Protein AF-A0A923STX5-F1 (afdb_monomer_lite)

pLDDT: mean 74.33, std 20.15, range [32.59, 94.0]

Structure (mmCIF, N/CA/C/O backbone):
data_AF-A0A923STX5-F1
#
_entry.id   AF-A0A923STX5-F1
#
loop_
_atom_site.group_PDB
_atom_site.id
_atom_site.type_symbol
_atom_site.label_atom_id
_atom_site.label_alt_id
_atom_site.label_comp_id
_atom_site.label_asym_id
_atom_site.label_entity_id
_atom_site.label_seq_id
_atom_site.pdbx_PDB_ins_code
_atom_site.Cartn_x
_atom_site.Cartn_y
_atom_site.Cartn_z
_atom_site.occupancy
_atom_site.B_iso_or_equiv
_atom_site.auth_seq_id
_atom_site.auth_comp_id
_atom_site.auth_asym_id
_atom_site.auth_atom_id
_atom_site.pdbx_PDB_model_num
ATOM 1 N N . MET A 1 1 ? 59.907 -0.655 54.117 1.00 38.91 1 MET A N 1
ATOM 2 C CA . MET A 1 1 ? 60.819 0.064 53.198 1.00 38.91 1 MET A CA 1
ATOM 3 C C . MET A 1 1 ? 60.744 -0.575 51.818 1.00 38.91 1 MET A C 1
ATOM 5 O O . MET A 1 1 ? 60.605 -1.784 51.726 1.00 38.91 1 MET A O 1
ATOM 9 N N . LYS A 1 2 ? 60.742 0.276 50.789 1.00 44.62 2 LYS A N 1
ATOM 10 C CA . LYS A 1 2 ? 60.552 0.002 49.355 1.00 44.62 2 LYS A CA 1
ATOM 11 C C . LYS A 1 2 ? 61.618 -0.928 48.751 1.00 44.62 2 LYS A C 1
ATOM 13 O O . LYS A 1 2 ? 62.768 -0.839 49.174 1.00 44.62 2 LYS A O 1
ATOM 18 N N . LYS A 1 3 ? 61.223 -1.662 47.694 1.00 47.25 3 LYS A N 1
ATOM 19 C CA . LYS A 1 3 ? 61.881 -1.878 46.370 1.00 47.25 3 LYS A CA 1
ATOM 20 C C . LYS A 1 3 ? 61.280 -3.160 45.758 1.00 47.25 3 LYS A C 1
ATOM 22 O O . LYS A 1 3 ? 61.573 -4.247 46.224 1.00 47.25 3 LYS A O 1
ATOM 27 N N . ILE A 1 4 ? 60.224 -3.093 44.941 1.00 61.72 4 ILE A N 1
ATOM 28 C CA . ILE A 1 4 ? 60.255 -2.946 43.468 1.00 61.72 4 ILE A CA 1
ATOM 29 C C . ILE A 1 4 ? 61.495 -3.596 42.844 1.00 61.72 4 ILE A C 1
ATOM 31 O O . ILE A 1 4 ? 62.555 -2.975 42.826 1.00 61.72 4 ILE A O 1
ATOM 35 N N . LEU A 1 5 ? 61.319 -4.785 42.262 1.00 50.88 5 LEU A N 1
ATOM 36 C CA . LEU A 1 5 ? 62.022 -5.164 41.041 1.00 50.88 5 LEU A CA 1
ATOM 37 C C . LEU A 1 5 ? 61.164 -6.141 40.218 1.00 50.88 5 LEU A C 1
ATOM 39 O O . LEU A 1 5 ? 61.052 -7.317 40.535 1.00 50.88 5 LEU A O 1
ATOM 43 N N . TYR A 1 6 ? 60.495 -5.545 39.233 1.00 49.66 6 TYR A N 1
ATOM 44 C CA . TYR A 1 6 ? 60.315 -5.973 37.845 1.00 49.66 6 TYR A CA 1
ATOM 45 C C . TYR A 1 6 ? 60.013 -7.457 37.552 1.00 49.66 6 TYR A C 1
ATOM 47 O O . TYR A 1 6 ? 60.819 -8.340 37.799 1.00 49.66 6 TYR A O 1
ATOM 55 N N . LEU A 1 7 ? 58.793 -7.770 37.100 1.00 52.53 7 LEU A N 1
ATOM 56 C CA . LEU A 1 7 ? 58.294 -7.583 35.721 1.00 52.53 7 LEU A CA 1
ATOM 57 C C . LEU A 1 7 ? 58.825 -8.693 34.800 1.00 52.53 7 LEU A C 1
ATOM 59 O O . LEU A 1 7 ? 60.025 -8.922 34.723 1.00 52.53 7 LEU A O 1
ATOM 63 N N . SER A 1 8 ? 57.890 -9.297 34.062 1.00 54.41 8 SER A N 1
ATOM 64 C CA . SER A 1 8 ? 58.035 -10.361 33.056 1.00 54.41 8 SER A CA 1
ATOM 65 C C . SER A 1 8 ? 58.018 -11.801 33.588 1.00 54.41 8 SER A C 1
ATOM 67 O O . SER A 1 8 ? 59.073 -12.379 33.767 1.00 54.41 8 SER A O 1
ATOM 69 N N . LEU A 1 9 ? 56.827 -12.403 33.799 1.00 49.44 9 LEU A N 1
ATOM 70 C CA . LEU A 1 9 ? 56.622 -13.835 33.465 1.00 49.44 9 LEU A CA 1
ATOM 71 C C . LEU A 1 9 ? 55.180 -14.418 33.531 1.00 49.44 9 LEU A C 1
ATOM 73 O O . LEU A 1 9 ? 55.048 -15.627 33.708 1.00 49.44 9 LEU A O 1
ATOM 77 N N . PRO A 1 10 ? 54.083 -13.657 33.324 1.00 4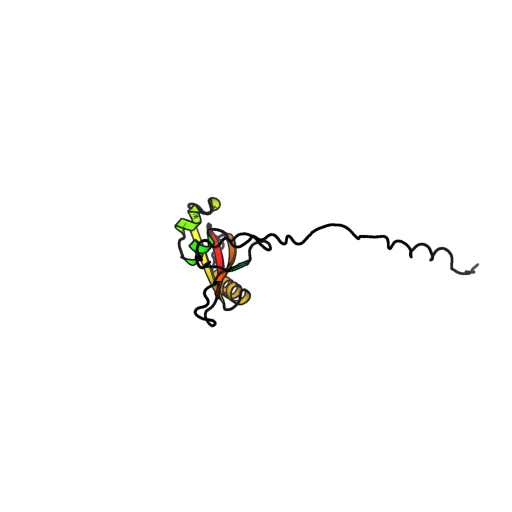7.62 10 PRO A N 1
ATOM 78 C CA . PRO A 1 10 ? 52.946 -14.348 32.693 1.00 47.62 10 PRO A CA 1
ATOM 79 C C . PRO A 1 10 ? 52.268 -13.570 31.561 1.00 47.62 10 PRO A C 1
ATOM 81 O O . PRO A 1 10 ? 51.148 -13.890 31.180 1.00 47.62 10 PRO A O 1
ATOM 84 N N . LEU A 1 11 ? 52.961 -12.610 30.937 1.00 48.53 11 LEU A N 1
ATOM 85 C CA . LEU A 1 11 ? 52.506 -11.958 29.697 1.00 48.53 11 LEU A CA 1
ATOM 86 C C . LEU A 1 11 ? 52.722 -12.835 28.435 1.00 48.53 11 LEU A C 1
ATOM 88 O O . LEU A 1 11 ? 52.912 -12.311 27.345 1.00 48.53 11 LEU A O 1
ATOM 92 N N . ILE A 1 12 ? 52.742 -14.167 28.580 1.00 53.22 12 ILE A N 1
ATOM 93 C CA . ILE A 1 12 ? 52.934 -15.137 27.478 1.00 53.22 12 ILE A CA 1
ATOM 94 C C . ILE A 1 12 ? 51.717 -16.075 27.326 1.00 53.22 12 ILE A C 1
ATOM 96 O O . ILE A 1 12 ? 51.670 -16.893 26.418 1.00 53.22 12 ILE A O 1
ATOM 100 N N . LEU A 1 13 ? 50.664 -15.920 28.138 1.00 46.25 13 LEU A N 1
ATOM 101 C CA . LEU A 1 13 ? 49.472 -16.786 28.083 1.00 46.25 13 LEU A CA 1
ATOM 102 C C . LEU A 1 13 ? 48.199 -16.103 27.555 1.00 46.25 13 LEU A C 1
ATOM 104 O O . LEU A 1 13 ? 47.098 -16.570 27.821 1.00 46.25 13 LEU A O 1
ATOM 108 N N . ILE A 1 14 ? 48.329 -15.012 26.792 1.00 51.44 14 ILE A N 1
ATOM 109 C CA . ILE A 1 14 ? 47.175 -14.337 26.152 1.00 51.44 14 ILE A CA 1
ATOM 110 C C . ILE A 1 14 ? 47.250 -14.394 24.610 1.00 51.44 14 ILE A C 1
ATOM 112 O O . ILE A 1 14 ? 46.331 -13.961 23.928 1.00 51.44 14 ILE A O 1
ATOM 116 N N . PHE A 1 15 ? 48.297 -14.990 24.023 1.00 49.28 15 PHE A N 1
ATOM 117 C CA . PHE A 1 15 ? 48.507 -14.961 22.564 1.00 49.28 15 PHE A CA 1
ATOM 118 C C . PHE A 1 15 ? 48.110 -16.229 21.787 1.00 49.28 15 PHE A C 1
ATOM 120 O O . PHE A 1 15 ? 48.331 -16.293 20.581 1.00 49.28 15 PHE A O 1
ATOM 127 N N . THR A 1 16 ? 47.484 -17.228 22.417 1.00 53.19 16 THR A N 1
ATOM 128 C CA . THR A 1 16 ? 47.071 -18.465 21.725 1.00 53.19 16 THR A CA 1
ATOM 129 C C . THR A 1 16 ? 45.629 -18.856 22.040 1.00 53.19 16 THR A C 1
ATOM 131 O O . THR A 1 16 ? 45.361 -19.897 22.633 1.00 53.19 16 THR A O 1
ATOM 134 N N . SER A 1 17 ? 44.677 -18.029 21.624 1.00 47.06 17 SER A N 1
ATOM 135 C CA . SER A 1 17 ? 43.279 -18.451 21.448 1.00 47.06 17 SER A CA 1
ATOM 136 C C . SER A 1 17 ? 42.697 -17.913 20.139 1.00 47.06 17 SER A C 1
ATOM 138 O O . SER A 1 17 ? 41.514 -17.617 20.029 1.00 47.06 17 SER A O 1
ATOM 140 N N . SER A 1 18 ? 43.533 -17.857 19.100 1.00 51.38 18 SER A N 1
ATOM 141 C CA . SER A 1 18 ? 43.071 -17.936 17.714 1.00 51.38 18 SER A CA 1
ATOM 142 C C . SER A 1 18 ? 42.944 -19.412 17.346 1.00 51.38 18 SER A C 1
ATOM 144 O O . SER A 1 18 ? 43.850 -19.993 16.754 1.00 51.38 18 SER A O 1
ATOM 146 N N . PHE A 1 19 ? 41.832 -20.035 17.732 1.00 48.25 19 PHE A N 1
ATOM 147 C CA . PHE A 1 19 ? 41.427 -21.324 17.181 1.00 48.25 19 PHE A CA 1
ATOM 148 C C . PHE A 1 19 ? 39.990 -21.220 16.669 1.00 48.25 19 PHE A C 1
ATOM 150 O O . PHE A 1 19 ? 39.029 -21.267 17.425 1.00 48.25 19 PHE A O 1
ATOM 157 N N . MET A 1 20 ? 39.906 -21.057 15.347 1.00 52.12 20 MET A N 1
ATOM 158 C CA . MET A 1 20 ? 38.909 -21.667 14.467 1.00 52.12 20 MET A CA 1
ATOM 159 C C . MET A 1 20 ? 37.431 -21.406 14.801 1.00 52.12 20 MET A C 1
ATOM 161 O O . MET A 1 20 ? 36.755 -22.249 15.381 1.00 52.12 20 MET A O 1
ATOM 165 N N . LEU A 1 21 ? 36.892 -20.303 14.271 1.00 46.97 21 LEU A N 1
ATOM 166 C CA . LEU A 1 21 ? 35.475 -20.226 13.900 1.00 46.97 21 LEU A CA 1
ATOM 167 C C . LEU A 1 21 ? 35.354 -20.267 12.369 1.00 46.97 21 LEU A C 1
ATOM 169 O O . LEU A 1 21 ? 34.991 -19.295 11.713 1.00 46.97 21 LEU A O 1
ATOM 173 N N . ALA A 1 22 ? 35.730 -21.409 11.795 1.00 52.47 22 ALA A N 1
ATOM 174 C CA . ALA A 1 22 ? 35.336 -21.797 10.450 1.00 52.47 22 ALA A CA 1
ATOM 175 C C . ALA A 1 22 ? 34.269 -22.883 10.591 1.00 52.47 22 ALA A C 1
ATOM 177 O O . ALA A 1 22 ? 34.555 -23.970 11.086 1.00 52.47 22 ALA A O 1
ATOM 178 N N . GLY A 1 23 ? 33.046 -22.574 10.162 1.00 47.22 23 GLY A N 1
ATOM 179 C CA . GLY A 1 23 ? 31.981 -23.561 10.023 1.00 47.22 23 GLY A CA 1
ATOM 180 C C . GLY A 1 23 ? 30.666 -23.131 10.654 1.00 47.22 23 GLY A C 1
ATOM 181 O O . GLY A 1 23 ? 30.405 -23.439 11.809 1.00 47.22 23 GLY A O 1
ATOM 182 N N . CYS A 1 24 ? 29.821 -22.464 9.869 1.00 41.22 24 CYS A N 1
ATOM 18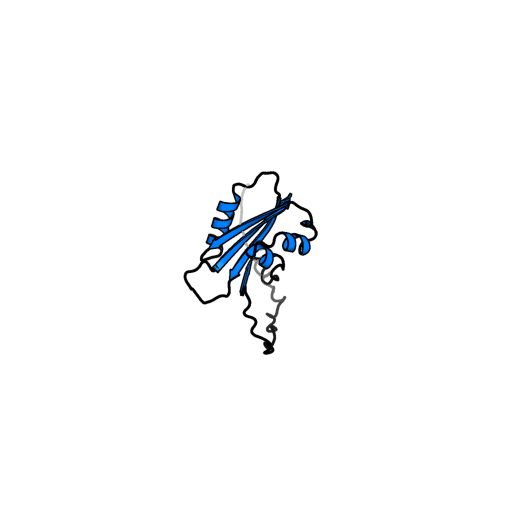3 C CA . CYS A 1 24 ? 28.493 -22.994 9.560 1.00 41.22 24 CYS A CA 1
ATOM 184 C C . CYS A 1 24 ? 27.767 -22.093 8.561 1.00 41.22 24 CYS A C 1
ATOM 186 O O . CYS A 1 24 ? 27.545 -20.924 8.846 1.00 41.22 24 CYS A O 1
ATOM 188 N N . ALA A 1 25 ? 27.343 -22.730 7.464 1.00 38.12 25 ALA A N 1
ATOM 189 C CA . ALA A 1 25 ? 26.108 -22.471 6.724 1.00 38.12 25 ALA A CA 1
ATOM 190 C C . ALA A 1 25 ? 26.007 -21.104 6.001 1.00 38.12 25 ALA A C 1
ATOM 192 O O . ALA A 1 25 ? 26.200 -20.048 6.572 1.00 38.12 25 ALA A O 1
ATOM 193 N N . THR A 1 26 ? 25.695 -21.011 4.718 1.00 49.62 26 THR A N 1
ATOM 194 C CA . THR A 1 26 ? 24.901 -21.883 3.858 1.00 49.62 26 THR A CA 1
ATOM 195 C C . THR A 1 26 ? 25.384 -21.707 2.425 1.00 49.62 26 THR A C 1
ATOM 197 O O . THR A 1 26 ? 25.711 -20.611 1.970 1.00 49.62 26 THR A O 1
ATOM 200 N N . THR A 1 27 ? 25.388 -22.810 1.690 1.00 49.66 27 THR A N 1
ATOM 201 C CA . THR A 1 27 ? 25.276 -22.812 0.238 1.00 49.66 27 THR A CA 1
ATOM 202 C C . THR A 1 27 ? 24.179 -21.830 -0.177 1.00 49.66 27 THR A C 1
ATOM 204 O O . THR A 1 27 ? 23.009 -22.034 0.148 1.00 49.66 27 THR A O 1
ATOM 207 N N . LEU A 1 28 ? 24.542 -20.752 -0.885 1.00 38.56 28 LEU A N 1
ATOM 208 C CA . LEU A 1 28 ? 23.559 -19.985 -1.642 1.00 38.56 28 LEU A CA 1
ATOM 209 C C . LEU A 1 28 ? 22.894 -20.992 -2.574 1.00 38.56 28 LEU A C 1
ATOM 211 O O . LEU A 1 28 ? 23.541 -21.554 -3.460 1.00 38.56 28 LEU A O 1
ATOM 215 N N . SER A 1 29 ? 21.625 -21.275 -2.303 1.00 40.06 29 SER A N 1
ATOM 216 C CA . SER A 1 29 ? 20.804 -22.139 -3.125 1.00 40.06 29 SER A CA 1
ATOM 217 C C . SER A 1 29 ? 20.737 -21.529 -4.522 1.00 40.06 29 SER A C 1
ATOM 219 O O . SER A 1 29 ? 19.924 -20.652 -4.808 1.00 40.06 29 SER A O 1
ATOM 221 N N . ALA A 1 30 ? 21.607 -22.009 -5.408 1.00 41.28 30 ALA A N 1
ATOM 222 C CA . ALA A 1 30 ? 21.402 -21.996 -6.844 1.00 41.28 30 ALA A CA 1
ATOM 223 C C . ALA A 1 30 ? 20.265 -22.980 -7.165 1.00 41.28 30 ALA A C 1
ATOM 225 O O . ALA A 1 30 ? 20.451 -24.009 -7.805 1.00 41.28 30 ALA A O 1
ATOM 226 N N . ALA A 1 31 ? 19.076 -22.674 -6.662 1.00 45.50 31 ALA A N 1
ATOM 227 C CA . ALA A 1 31 ? 17.833 -23.311 -7.032 1.00 45.50 31 ALA A CA 1
ATOM 228 C C . ALA A 1 31 ? 16.758 -22.229 -7.026 1.00 45.50 31 ALA A C 1
ATOM 230 O O . ALA A 1 31 ? 15.925 -22.140 -6.132 1.00 45.50 31 ALA A O 1
ATOM 231 N N . ASN A 1 32 ? 16.767 -21.403 -8.068 1.00 37.16 32 ASN A N 1
ATOM 232 C CA . ASN A 1 32 ? 15.494 -20.984 -8.622 1.00 37.16 32 ASN A CA 1
ATOM 233 C C . ASN A 1 32 ? 15.469 -21.374 -10.097 1.00 37.16 32 ASN A C 1
ATOM 235 O O . ASN A 1 32 ? 15.866 -20.632 -10.989 1.00 37.16 32 ASN A O 1
ATOM 239 N N . THR A 1 33 ? 15.107 -22.645 -10.269 1.00 38.47 33 THR A N 1
ATOM 240 C CA . THR A 1 33 ? 14.072 -23.082 -11.199 1.00 38.47 33 THR A CA 1
ATOM 241 C C . THR A 1 33 ? 14.257 -22.604 -12.632 1.00 38.47 33 THR A C 1
ATOM 243 O O . THR A 1 33 ? 13.970 -21.458 -12.975 1.00 38.47 33 THR A O 1
ATOM 246 N N . LYS A 1 34 ? 14.649 -23.553 -13.496 1.00 37.31 34 LYS A N 1
ATOM 247 C CA . LYS A 1 34 ? 14.293 -23.561 -14.921 1.00 37.31 34 LYS A CA 1
ATOM 248 C C . LYS A 1 34 ? 12.945 -22.861 -15.087 1.00 37.31 34 LYS A C 1
ATOM 250 O O . LYS A 1 34 ? 11.924 -23.410 -14.678 1.00 37.31 34 LYS A O 1
ATOM 255 N N . ARG A 1 35 ? 12.952 -21.655 -15.662 1.00 34.94 35 ARG A N 1
ATOM 256 C CA . ARG A 1 35 ? 11.743 -20.994 -16.151 1.00 34.94 35 ARG A CA 1
ATOM 257 C C . ARG A 1 35 ? 11.105 -21.955 -17.143 1.00 34.94 35 ARG A C 1
ATOM 259 O O . ARG A 1 35 ? 11.515 -22.022 -18.300 1.00 34.94 35 ARG A O 1
ATOM 266 N N . ASN A 1 36 ? 10.140 -22.732 -16.664 1.00 32.59 36 ASN A N 1
ATOM 267 C CA . ASN A 1 36 ? 9.189 -23.381 -17.534 1.00 32.59 36 ASN A CA 1
ATOM 268 C C . ASN A 1 36 ? 8.505 -22.261 -18.303 1.00 32.59 36 ASN A C 1
ATOM 270 O O . ASN A 1 36 ? 7.914 -21.341 -17.738 1.00 32.59 36 ASN A O 1
ATOM 274 N N . ASN A 1 37 ? 8.698 -22.326 -19.608 1.00 43.91 37 ASN A N 1
ATOM 275 C CA . ASN A 1 37 ? 8.091 -21.468 -20.591 1.00 43.91 37 ASN A CA 1
ATOM 276 C C . ASN A 1 37 ? 6.581 -21.751 -20.571 1.00 43.91 37 ASN A C 1
ATOM 278 O O . ASN A 1 37 ? 6.109 -22.680 -21.219 1.00 43.91 37 ASN A O 1
ATOM 282 N N . ALA A 1 38 ? 5.840 -21.016 -19.747 1.00 39.44 38 ALA A N 1
ATOM 283 C CA . ALA A 1 38 ? 4.389 -21.081 -19.676 1.00 39.44 38 ALA A CA 1
ATOM 284 C C . ALA A 1 38 ? 3.866 -19.677 -19.357 1.00 39.44 38 ALA A C 1
ATOM 286 O O . ALA A 1 38 ? 3.941 -19.224 -18.222 1.00 39.44 38 ALA A O 1
ATOM 287 N N . ASN A 1 39 ? 3.372 -18.993 -20.394 1.00 39.03 39 ASN A N 1
ATOM 288 C CA . ASN A 1 39 ? 2.704 -17.691 -20.355 1.00 39.03 39 ASN A CA 1
ATOM 289 C C . ASN A 1 39 ? 3.485 -16.565 -19.661 1.00 39.03 39 ASN A C 1
ATOM 291 O O . ASN A 1 39 ? 3.402 -16.371 -18.451 1.00 39.03 39 ASN A O 1
ATOM 295 N N . SER A 1 40 ? 4.149 -15.728 -20.467 1.00 40.91 40 SER A N 1
ATOM 296 C CA . SER A 1 40 ? 4.602 -14.386 -20.075 1.00 40.91 40 SER A CA 1
ATOM 297 C C . SER A 1 40 ? 3.394 -13.490 -19.758 1.00 40.91 40 SER A C 1
ATOM 299 O O . SER A 1 40 ? 3.085 -12.547 -20.486 1.00 40.91 40 SER A O 1
ATOM 301 N N . LYS A 1 41 ? 2.680 -13.779 -18.669 1.00 52.19 41 LYS A N 1
ATOM 302 C CA . LYS A 1 41 ? 1.832 -12.801 -18.005 1.00 52.19 41 LYS A CA 1
ATOM 303 C C . LYS A 1 41 ? 2.819 -11.795 -17.428 1.00 52.19 41 LYS A C 1
ATOM 305 O O . LYS A 1 41 ? 3.583 -12.128 -16.526 1.00 52.19 41 LYS A O 1
ATOM 310 N N . THR A 1 42 ? 2.906 -10.624 -18.045 1.00 60.97 42 THR A N 1
ATOM 311 C CA . THR A 1 42 ? 3.744 -9.526 -17.567 1.00 60.97 42 THR A CA 1
ATOM 312 C C . THR A 1 42 ? 3.413 -9.311 -16.096 1.00 60.97 42 THR A C 1
ATOM 314 O O . THR A 1 42 ? 2.280 -8.971 -15.761 1.00 60.97 42 THR A O 1
ATOM 317 N N . LEU A 1 43 ? 4.373 -9.602 -15.216 1.00 71.56 43 LEU A N 1
ATOM 318 C CA . LEU A 1 43 ? 4.210 -9.360 -13.789 1.00 71.56 43 LEU A CA 1
ATOM 319 C C . LEU A 1 43 ? 3.985 -7.860 -13.610 1.00 71.56 43 LEU A C 1
ATOM 321 O O . LEU A 1 43 ? 4.739 -7.060 -14.157 1.00 71.56 43 LEU A O 1
ATOM 325 N N . ARG A 1 44 ? 2.923 -7.477 -12.896 1.00 84.75 44 ARG A N 1
ATOM 326 C CA . ARG A 1 44 ? 2.595 -6.066 -12.644 1.00 84.75 44 ARG A CA 1
ATOM 327 C C . ARG A 1 44 ? 3.668 -5.394 -11.781 1.00 84.75 44 ARG A C 1
ATOM 329 O O . ARG A 1 44 ? 3.981 -4.224 -11.997 1.00 84.75 44 ARG A O 1
ATOM 336 N N . PHE A 1 45 ? 4.264 -6.161 -10.870 1.00 87.38 45 PHE A N 1
ATOM 337 C CA . PHE A 1 45 ? 5.329 -5.740 -9.965 1.00 87.38 45 PHE A CA 1
ATOM 338 C C . PHE A 1 45 ? 6.522 -6.683 -10.085 1.00 87.38 45 PHE A C 1
ATOM 340 O O . PHE A 1 45 ? 6.349 -7.896 -10.211 1.00 87.38 45 PHE A O 1
ATOM 347 N N . ASP A 1 46 ? 7.728 -6.134 -10.049 1.00 86.62 46 ASP A N 1
ATOM 348 C CA . ASP A 1 46 ? 8.991 -6.879 -10.148 1.00 86.62 46 ASP A CA 1
ATOM 3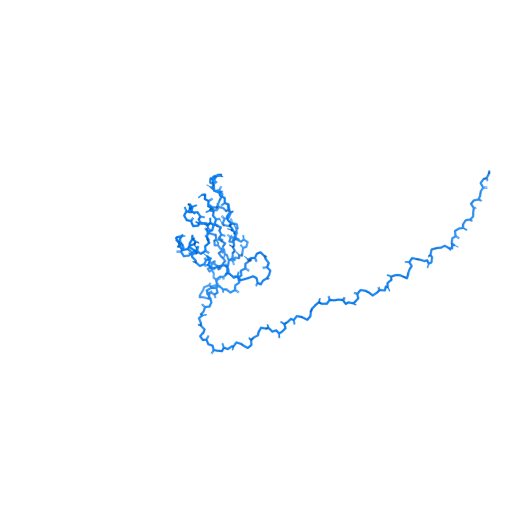49 C C . ASP A 1 46 ? 9.896 -6.689 -8.918 1.00 86.62 46 ASP A C 1
ATOM 351 O O . ASP A 1 46 ? 10.844 -7.455 -8.746 1.00 86.62 46 ASP A O 1
ATOM 355 N N . TYR A 1 47 ? 9.601 -5.714 -8.052 1.00 86.81 47 TYR A N 1
ATOM 356 C CA . TYR A 1 47 ? 10.349 -5.463 -6.824 1.00 86.81 47 TYR A CA 1
ATOM 357 C C . TYR A 1 47 ? 9.476 -4.811 -5.745 1.00 86.81 47 TYR A C 1
ATOM 359 O O . TYR A 1 47 ? 8.554 -4.062 -6.064 1.00 86.81 47 TYR A O 1
ATOM 367 N N . TRP A 1 48 ? 9.743 -5.097 -4.469 1.00 90.25 48 TRP A N 1
ATOM 368 C CA . TRP A 1 48 ? 8.983 -4.554 -3.339 1.00 90.25 48 TRP A CA 1
ATOM 369 C C . TRP A 1 48 ? 9.723 -4.676 -2.001 1.00 90.25 48 TRP A C 1
ATOM 371 O O . TRP A 1 48 ? 10.658 -5.469 -1.871 1.00 90.25 48 TRP A O 1
ATOM 381 N N . LYS A 1 49 ? 9.272 -3.923 -0.988 1.00 84.81 49 LYS A N 1
ATOM 382 C CA . LYS A 1 49 ? 9.712 -4.047 0.415 1.00 84.81 49 LYS A CA 1
ATOM 383 C C . LYS A 1 49 ? 8.616 -4.690 1.246 1.00 84.81 49 LYS A C 1
ATOM 385 O O . LYS A 1 49 ? 7.544 -4.111 1.391 1.00 84.81 49 LYS A O 1
ATOM 390 N N . TYR A 1 50 ? 8.928 -5.828 1.873 1.00 73.88 50 TYR A N 1
ATOM 391 C CA . TYR A 1 50 ? 8.073 -6.372 2.924 1.00 73.88 50 TYR A CA 1
ATOM 392 C C . TYR A 1 50 ? 8.804 -7.137 4.011 1.00 73.88 50 TYR A C 1
ATOM 394 O O . TYR A 1 50 ? 9.271 -8.240 3.753 1.00 73.88 50 TYR A O 1
ATOM 402 N N . LYS A 1 51 ? 8.841 -6.576 5.229 1.00 65.31 51 LYS A N 1
ATOM 403 C CA . LYS A 1 51 ? 9.188 -7.243 6.507 1.00 65.31 51 LYS A CA 1
ATOM 404 C C . LYS A 1 51 ? 10.298 -8.325 6.424 1.00 65.31 51 LYS A C 1
ATOM 406 O O . LYS A 1 51 ? 10.255 -9.303 7.158 1.00 65.31 51 LYS A O 1
ATOM 411 N N . GLY A 1 52 ? 11.292 -8.152 5.542 1.00 59.62 52 GLY A N 1
ATOM 412 C CA . GLY A 1 52 ? 12.309 -9.161 5.213 1.00 59.62 52 GLY A CA 1
ATOM 413 C C . GLY A 1 52 ? 12.649 -9.232 3.715 1.00 59.62 52 GLY A C 1
ATOM 414 O O . GLY A 1 52 ? 11.875 -8.813 2.856 1.00 59.62 52 GLY A O 1
ATOM 415 N N . PHE A 1 53 ? 13.835 -9.743 3.378 1.00 61.44 53 PHE A N 1
ATOM 416 C CA . PHE A 1 53 ? 14.205 -10.008 1.983 1.00 61.44 53 PHE A CA 1
ATOM 417 C C . PHE A 1 53 ? 13.475 -11.254 1.463 1.00 61.44 53 PHE A C 1
ATOM 419 O O . PHE A 1 53 ? 13.462 -12.282 2.134 1.00 61.44 53 PHE A O 1
ATOM 426 N N . GLY A 1 54 ? 12.923 -11.185 0.248 1.00 68.50 54 GLY A N 1
ATOM 427 C CA . GLY A 1 54 ? 12.338 -12.345 -0.441 1.00 68.50 54 GLY A CA 1
ATOM 428 C C . GLY A 1 54 ? 10.919 -12.730 -0.010 1.00 68.50 54 GLY A C 1
ATOM 429 O O . GLY A 1 54 ? 10.421 -13.760 -0.454 1.00 68.50 54 GLY A O 1
ATOM 430 N N . SER A 1 55 ? 10.265 -11.921 0.824 1.00 78.50 55 SER A N 1
ATOM 431 C CA . SER A 1 55 ? 8.868 -12.125 1.207 1.00 78.50 55 SER A CA 1
ATOM 432 C C . SER A 1 55 ? 7.933 -12.007 0.002 1.00 78.50 55 SER A C 1
ATOM 434 O O . SER A 1 55 ? 8.147 -11.171 -0.879 1.00 78.50 55 SER A O 1
ATOM 436 N N . GLU A 1 56 ? 6.870 -12.807 -0.022 1.00 86.00 56 GLU A N 1
ATOM 437 C CA . GLU A 1 56 ? 5.845 -12.729 -1.066 1.00 86.00 56 GLU A CA 1
ATOM 438 C C . GLU A 1 56 ? 5.087 -11.395 -1.022 1.00 86.00 56 GLU A C 1
ATOM 440 O O . GLU A 1 56 ? 4.942 -10.772 0.033 1.00 86.00 56 GLU A O 1
ATOM 445 N N . LEU A 1 57 ? 4.603 -10.954 -2.186 1.00 87.00 57 LEU A N 1
ATOM 446 C CA . LEU A 1 57 ? 3.771 -9.763 -2.294 1.00 87.00 57 LEU A CA 1
ATOM 447 C C . LEU A 1 57 ? 2.383 -10.054 -1.696 1.00 87.00 57 LEU A C 1
ATOM 449 O O . LEU A 1 57 ? 1.705 -10.965 -2.180 1.00 87.00 57 LEU A O 1
ATOM 453 N N . PRO A 1 58 ? 1.910 -9.288 -0.697 1.00 88.62 58 PRO A N 1
ATOM 454 C CA . PRO A 1 58 ? 0.586 -9.500 -0.142 1.00 88.62 58 PRO A CA 1
ATOM 455 C C . PRO A 1 58 ? -0.512 -9.295 -1.188 1.00 88.62 58 PRO A C 1
ATOM 457 O O . PRO A 1 58 ? -0.522 -8.307 -1.925 1.00 88.62 58 PRO A O 1
ATOM 460 N N . LEU A 1 59 ? -1.490 -10.202 -1.206 1.00 88.25 59 LEU A N 1
ATOM 461 C CA . LEU A 1 59 ? -2.591 -10.204 -2.179 1.00 88.25 59 LEU A CA 1
ATOM 462 C C . LEU A 1 59 ? -3.427 -8.913 -2.162 1.00 88.25 59 LEU A C 1
ATOM 464 O O . LEU A 1 59 ? -4.023 -8.537 -3.169 1.00 88.25 59 LEU A O 1
ATOM 468 N N . TRP A 1 60 ? -3.467 -8.213 -1.027 1.00 90.50 60 TRP A N 1
ATOM 469 C CA . TRP A 1 60 ? -4.217 -6.970 -0.872 1.00 90.50 60 TRP A CA 1
ATOM 470 C C . TRP A 1 60 ? -3.594 -5.779 -1.613 1.00 90.50 60 TRP A C 1
ATOM 472 O O . TRP A 1 60 ? -4.296 -4.800 -1.861 1.00 90.50 60 TRP A O 1
ATOM 482 N N . ILE A 1 61 ? -2.314 -5.848 -2.004 1.00 90.56 61 ILE A N 1
ATOM 483 C CA . ILE A 1 61 ? -1.598 -4.730 -2.640 1.00 90.56 61 ILE A CA 1
ATOM 484 C C . ILE A 1 61 ? -2.248 -4.324 -3.960 1.00 90.56 61 ILE A C 1
ATOM 486 O O . ILE A 1 61 ? -2.452 -3.136 -4.212 1.00 90.56 61 ILE A O 1
ATOM 490 N N . GLU A 1 62 ? -2.619 -5.296 -4.796 1.00 90.38 62 GLU A N 1
ATOM 491 C CA . GLU A 1 62 ? -3.260 -4.988 -6.077 1.00 90.38 62 GLU A CA 1
ATOM 492 C C . GLU A 1 62 ? -4.608 -4.303 -5.863 1.00 90.38 62 GLU A C 1
ATOM 494 O O . GLU A 1 62 ? -4.944 -3.348 -6.560 1.00 90.38 62 GLU A O 1
ATOM 499 N N . HIS A 1 63 ? -5.365 -4.767 -4.867 1.00 92.25 63 HIS A N 1
ATOM 500 C CA . HIS A 1 63 ? -6.645 -4.176 -4.507 1.00 92.25 63 HIS A CA 1
ATOM 501 C C . HIS A 1 63 ? -6.483 -2.758 -3.959 1.00 92.25 63 HIS A C 1
ATOM 503 O O . HIS A 1 63 ? -7.288 -1.898 -4.306 1.00 92.25 63 HIS A O 1
ATOM 509 N N . ALA A 1 64 ? -5.436 -2.494 -3.174 1.00 91.06 64 ALA A N 1
ATOM 510 C CA . ALA A 1 64 ? -5.142 -1.164 -2.650 1.00 91.06 64 ALA A CA 1
ATOM 511 C C . ALA A 1 64 ? -4.808 -0.171 -3.765 1.00 91.06 64 ALA A C 1
ATOM 513 O O . ALA A 1 64 ? -5.374 0.917 -3.804 1.00 91.06 64 ALA A O 1
ATOM 514 N N . ILE A 1 65 ? -3.961 -0.567 -4.717 1.00 89.88 65 ILE A N 1
ATOM 515 C CA . ILE A 1 65 ? -3.600 0.284 -5.862 1.00 89.88 65 ILE A CA 1
ATOM 516 C C . ILE A 1 65 ? -4.803 0.513 -6.786 1.00 89.88 65 ILE A C 1
ATOM 518 O O . ILE A 1 65 ? -4.946 1.593 -7.353 1.00 89.88 65 ILE A O 1
ATOM 522 N N . ASP A 1 66 ? -5.672 -0.488 -6.935 1.00 89.69 66 ASP A N 1
ATOM 523 C CA . ASP A 1 66 ? -6.893 -0.391 -7.740 1.00 89.69 66 ASP A CA 1
ATOM 524 C C . ASP A 1 66 ? -8.049 0.337 -7.019 1.00 89.69 66 ASP A C 1
ATOM 526 O O . ASP A 1 66 ? -9.112 0.510 -7.614 1.00 89.69 66 ASP A O 1
ATOM 530 N N . GLY A 1 67 ? -7.894 0.712 -5.743 1.00 87.94 67 GLY A N 1
ATOM 531 C CA . GLY A 1 67 ? -8.953 1.344 -4.944 1.00 87.94 67 GLY A CA 1
ATOM 532 C C . GLY A 1 67 ? -10.122 0.416 -4.575 1.00 87.94 67 GLY A C 1
ATOM 533 O O . GLY A 1 67 ? -11.220 0.880 -4.273 1.00 87.94 67 GLY A O 1
ATOM 534 N N . LYS A 1 68 ? -9.922 -0.906 -4.599 1.00 91.06 68 LYS A N 1
ATOM 535 C CA . LYS A 1 68 ? -10.948 -1.925 -4.310 1.00 91.06 68 LYS A CA 1
ATOM 536 C C . LYS A 1 68 ? -11.006 -2.246 -2.813 1.00 91.06 68 LYS A C 1
ATOM 538 O O . LYS A 1 68 ? -10.611 -3.333 -2.391 1.00 91.06 68 LYS A O 1
ATOM 543 N N . ILE A 1 69 ? -11.518 -1.307 -2.018 1.00 88.38 69 ILE A N 1
ATOM 544 C CA . ILE A 1 69 ? -11.575 -1.401 -0.546 1.00 88.38 69 ILE A CA 1
ATOM 545 C C . ILE A 1 69 ? -12.309 -2.670 -0.071 1.00 88.38 69 ILE A C 1
ATOM 547 O O . ILE A 1 69 ? -11.791 -3.403 0.770 1.00 88.38 69 ILE A O 1
ATOM 551 N N . ASP A 1 70 ? -13.452 -3.006 -0.676 1.00 88.06 70 ASP A N 1
ATOM 552 C CA . ASP A 1 70 ? -14.221 -4.209 -0.313 1.00 88.06 70 ASP A CA 1
ATOM 553 C C . ASP A 1 70 ? -13.435 -5.511 -0.519 1.00 88.06 70 ASP A C 1
ATO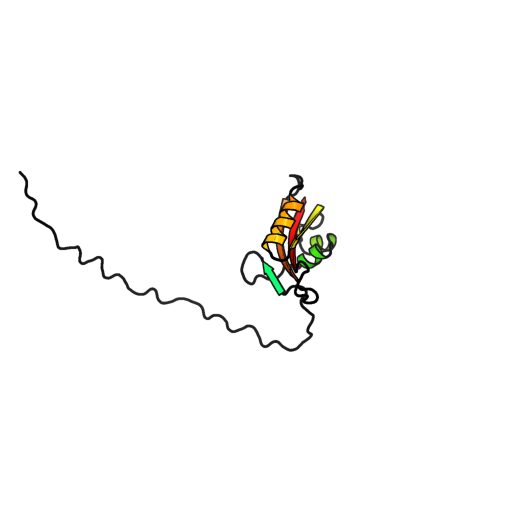M 555 O O . ASP A 1 70 ? -13.606 -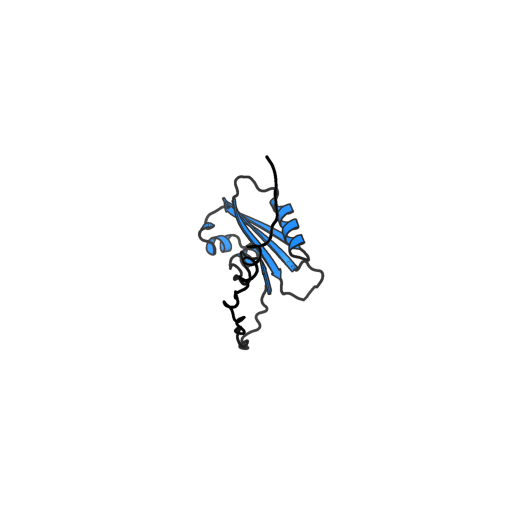6.486 0.217 1.00 88.06 70 ASP A O 1
ATOM 559 N N . ALA A 1 71 ? -12.571 -5.549 -1.538 1.00 90.62 71 ALA A N 1
ATOM 560 C CA . ALA A 1 71 ? -11.736 -6.711 -1.810 1.00 90.62 71 ALA A CA 1
ATOM 561 C C . ALA A 1 71 ? -10.629 -6.852 -0.757 1.00 90.62 71 ALA A C 1
ATOM 563 O O . ALA A 1 71 ? -10.306 -7.968 -0.367 1.00 90.62 71 ALA A O 1
ATOM 564 N N . ILE A 1 72 ? -10.105 -5.741 -0.232 1.00 91.19 72 ILE A N 1
ATOM 565 C CA . ILE A 1 72 ? -9.103 -5.754 0.844 1.00 91.19 72 ILE A CA 1
ATOM 566 C C . ILE A 1 72 ? -9.680 -6.375 2.111 1.00 91.19 72 ILE A C 1
ATOM 568 O O . ILE A 1 72 ? -9.053 -7.267 2.679 1.00 91.19 72 ILE A O 1
ATOM 572 N N . GLY A 1 73 ? -10.888 -5.968 2.513 1.00 88.50 73 GLY A N 1
ATOM 573 C CA . GLY A 1 73 ? -11.557 -6.548 3.680 1.00 88.50 73 GLY A CA 1
ATOM 574 C C . GLY A 1 73 ? -11.807 -8.053 3.538 1.00 88.50 73 GLY A C 1
ATOM 575 O O . GLY A 1 73 ? -11.759 -8.781 4.521 1.00 88.50 73 GLY A O 1
ATOM 576 N N . LYS A 1 74 ? -12.027 -8.554 2.314 1.00 89.50 74 LYS A N 1
ATOM 577 C CA . LYS A 1 74 ? -12.167 -9.999 2.051 1.00 89.50 74 LYS A CA 1
ATOM 578 C C . LYS A 1 74 ? -10.833 -10.745 2.099 1.00 89.50 74 LYS A C 1
ATOM 580 O O . LYS A 1 74 ? -10.805 -11.903 2.505 1.00 89.50 74 LYS A O 1
ATOM 585 N N . THR A 1 75 ? -9.748 -10.100 1.679 1.00 91.56 75 THR A N 1
ATOM 586 C CA . THR A 1 75 ? -8.402 -10.690 1.666 1.00 91.56 75 THR A CA 1
ATOM 587 C C . THR A 1 75 ? -7.752 -10.679 3.050 1.00 91.56 75 THR A C 1
ATOM 589 O O . THR A 1 75 ? -6.954 -11.562 3.353 1.00 91.56 75 THR A O 1
ATOM 592 N N . ILE A 1 76 ? -8.097 -9.707 3.900 1.00 91.38 76 ILE A N 1
ATOM 593 C CA . ILE A 1 76 ? -7.580 -9.571 5.264 1.00 91.38 76 ILE A CA 1
ATOM 594 C C . ILE A 1 76 ? -8.749 -9.690 6.256 1.00 91.38 76 ILE A C 1
ATOM 596 O O . ILE A 1 76 ? -9.445 -8.701 6.492 1.00 91.38 76 ILE A O 1
ATOM 600 N N . PRO A 1 77 ? -8.949 -10.860 6.896 1.00 88.19 77 PRO A N 1
ATOM 601 C CA . PRO A 1 77 ? -10.073 -11.083 7.809 1.00 88.19 77 PRO A CA 1
ATOM 602 C C . PRO A 1 77 ? -10.173 -10.065 8.955 1.00 88.19 77 PRO A C 1
ATOM 604 O O . PRO A 1 77 ? -11.272 -9.704 9.361 1.00 88.19 77 PRO A O 1
ATOM 607 N N . GLU A 1 78 ? -9.039 -9.560 9.450 1.00 90.56 78 GLU A N 1
ATOM 608 C CA . GLU A 1 78 ? -8.983 -8.549 10.521 1.00 90.56 78 GLU A CA 1
ATOM 609 C C . GLU A 1 78 ? -9.578 -7.192 10.122 1.00 90.56 78 GLU A C 1
ATOM 611 O O . GLU A 1 78 ? -9.975 -6.412 10.989 1.00 90.56 78 GLU A O 1
ATOM 616 N N . LEU A 1 79 ? -9.632 -6.909 8.820 1.00 92.69 79 LEU A N 1
ATOM 617 C CA . LEU A 1 79 ? -10.156 -5.671 8.250 1.00 92.69 79 LEU A CA 1
ATOM 618 C C . LEU A 1 79 ? -11.590 -5.824 7.731 1.00 92.69 79 LEU A C 1
ATOM 620 O O . LEU A 1 79 ? -12.205 -4.839 7.325 1.00 92.69 79 LEU A O 1
ATOM 624 N N . TYR A 1 80 ? -12.141 -7.040 7.739 1.00 92.00 80 TYR A N 1
ATOM 625 C CA . TYR A 1 80 ? -13.490 -7.292 7.250 1.00 92.00 80 TYR A CA 1
ATOM 626 C C . TYR A 1 80 ? -14.534 -6.548 8.093 1.00 92.00 80 TYR A C 1
ATOM 628 O O . TYR A 1 80 ? -14.579 -6.682 9.315 1.00 92.00 80 TYR A O 1
ATOM 636 N N . GLY A 1 81 ? -15.387 -5.764 7.427 1.00 89.12 81 GLY A N 1
ATOM 637 C CA . GLY A 1 81 ? -16.438 -4.977 8.079 1.00 89.12 81 GLY A CA 1
ATOM 638 C C . GLY A 1 81 ? -15.944 -3.755 8.862 1.00 89.12 81 GLY A C 1
ATOM 639 O O . GLY A 1 81 ? -16.754 -3.122 9.535 1.00 89.12 81 GLY A O 1
ATOM 640 N N . ARG A 1 82 ? -14.649 -3.419 8.787 1.00 91.50 82 ARG A N 1
ATOM 641 C CA . ARG A 1 82 ? -14.079 -2.201 9.382 1.00 91.50 82 ARG A CA 1
ATOM 642 C C . ARG A 1 82 ? -14.105 -1.040 8.400 1.00 91.50 82 ARG A C 1
ATOM 644 O O . ARG A 1 82 ? -14.131 -1.246 7.186 1.00 91.50 82 ARG A O 1
ATOM 651 N N . GLU A 1 83 ? -14.067 0.181 8.920 1.00 92.25 83 GLU A N 1
ATOM 652 C CA . GLU A 1 83 ? -13.902 1.355 8.065 1.00 92.25 83 GLU A CA 1
ATOM 653 C C . GLU A 1 83 ? -12.424 1.485 7.698 1.00 92.25 83 GLU A C 1
ATOM 655 O O . GLU A 1 83 ? -11.572 1.553 8.584 1.00 92.25 83 GLU A O 1
ATOM 660 N N . LEU A 1 84 ? -12.117 1.492 6.398 1.00 92.31 84 LEU A N 1
ATOM 661 C CA . LEU A 1 84 ? -10.746 1.494 5.889 1.00 92.31 84 LEU A CA 1
ATOM 662 C C . LEU A 1 84 ? -10.402 2.826 5.225 1.00 92.31 84 LEU A C 1
ATOM 664 O O . LEU A 1 84 ? -11.177 3.352 4.427 1.00 92.31 84 LEU A O 1
ATOM 668 N N . LEU A 1 85 ? -9.194 3.314 5.495 1.00 91.38 85 LEU A N 1
ATOM 669 C CA . LEU A 1 85 ? -8.559 4.393 4.747 1.00 91.38 85 LEU A CA 1
ATOM 670 C C . LEU A 1 85 ? -7.290 3.865 4.093 1.00 91.38 85 LEU A C 1
ATOM 672 O O . LEU A 1 85 ? -6.484 3.190 4.732 1.00 91.38 85 LEU A O 1
ATOM 676 N N . ILE A 1 86 ? -7.112 4.182 2.816 1.00 91.38 86 ILE A N 1
ATOM 677 C CA . ILE A 1 86 ? -5.950 3.762 2.037 1.00 91.38 86 ILE A CA 1
ATOM 678 C C . ILE A 1 86 ? -5.297 5.012 1.481 1.00 91.38 86 ILE A C 1
ATOM 680 O O . ILE A 1 86 ? -5.941 5.794 0.783 1.00 91.38 86 ILE A O 1
ATOM 684 N N . PHE A 1 87 ? -4.011 5.164 1.762 1.00 92.19 87 PHE A N 1
ATOM 685 C CA . PHE A 1 87 ? -3.190 6.223 1.196 1.00 92.19 87 PHE A CA 1
ATOM 686 C C . PHE A 1 87 ? -2.174 5.616 0.244 1.00 92.19 87 PHE A C 1
ATOM 688 O O . PHE A 1 87 ? -1.680 4.510 0.474 1.00 92.19 87 PHE A O 1
ATOM 695 N N . THR A 1 88 ? -1.863 6.341 -0.830 1.00 92.44 88 THR A N 1
ATOM 696 C CA . THR A 1 88 ? -0.865 5.918 -1.811 1.00 92.44 88 THR A CA 1
ATOM 697 C C . THR A 1 88 ? 0.055 7.075 -2.169 1.00 92.44 88 THR A C 1
ATOM 699 O O . THR A 1 88 ? -0.421 8.089 -2.669 1.00 92.44 88 THR A O 1
ATOM 702 N N . GLY A 1 89 ? 1.362 6.897 -2.003 1.00 92.81 89 GLY A N 1
ATOM 703 C CA . GLY A 1 89 ? 2.385 7.835 -2.454 1.00 92.81 89 GLY A CA 1
ATOM 704 C C . GLY A 1 89 ? 3.106 7.297 -3.685 1.00 92.81 89 GLY A C 1
ATOM 705 O O . GLY A 1 89 ? 3.521 6.141 -3.709 1.00 92.81 89 GLY A O 1
ATOM 706 N N . LYS A 1 90 ? 3.270 8.114 -4.728 1.00 93.00 90 LYS A N 1
ATOM 707 C CA . LYS A 1 90 ? 4.000 7.727 -5.951 1.00 93.00 90 LYS A CA 1
ATOM 708 C C . LYS A 1 90 ? 5.356 8.419 -6.013 1.00 93.00 90 LYS A C 1
ATOM 710 O O . LYS A 1 90 ? 5.445 9.598 -5.687 1.00 93.00 90 LYS A O 1
ATOM 715 N N . GLY A 1 91 ? 6.393 7.731 -6.482 1.00 91.19 91 GLY A N 1
ATOM 716 C CA . GLY A 1 91 ? 7.743 8.291 -6.598 1.00 91.19 91 GLY A CA 1
ATOM 717 C C . GLY A 1 91 ? 8.574 7.674 -7.721 1.00 91.19 91 GLY A C 1
ATOM 718 O O . GLY A 1 91 ? 8.291 6.574 -8.204 1.00 91.19 91 GLY A O 1
ATOM 719 N N . VAL A 1 92 ? 9.623 8.387 -8.147 1.00 90.25 92 VAL A N 1
ATOM 720 C CA . VAL A 1 92 ? 10.620 7.834 -9.084 1.00 90.25 92 VAL A CA 1
ATOM 721 C C . VAL A 1 92 ? 11.554 6.824 -8.407 1.00 90.25 92 VAL A C 1
ATOM 723 O O . VAL A 1 92 ? 12.170 6.012 -9.089 1.00 90.25 92 VAL A O 1
ATOM 726 N N . ASN A 1 93 ? 11.628 6.851 -7.074 1.00 90.50 93 ASN A N 1
ATOM 727 C CA . ASN A 1 93 ? 12.292 5.870 -6.216 1.00 90.50 93 ASN A CA 1
ATOM 728 C C . ASN A 1 93 ? 11.432 5.581 -4.969 1.00 90.50 93 ASN A C 1
ATOM 730 O O . ASN A 1 93 ? 10.439 6.275 -4.726 1.00 90.50 93 ASN A O 1
ATOM 734 N N . SER A 1 94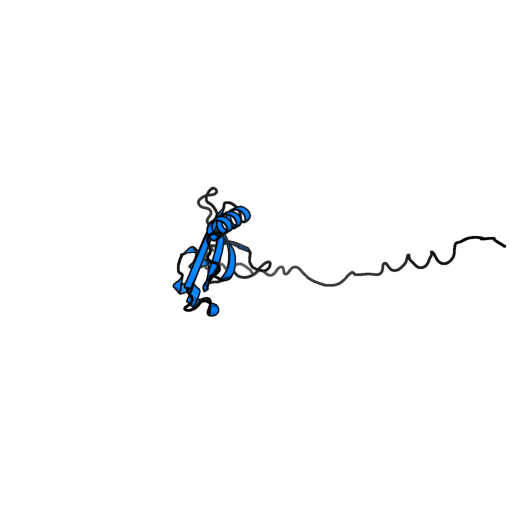 ? 11.811 4.558 -4.195 1.00 91.12 94 SER A N 1
ATOM 735 C CA . SER A 1 94 ? 11.111 4.152 -2.966 1.00 91.12 94 SER A CA 1
ATOM 736 C C . SER A 1 94 ? 11.009 5.292 -1.960 1.00 91.12 94 SER A C 1
ATOM 738 O O . SER A 1 94 ? 9.922 5.577 -1.476 1.00 91.12 94 SER A O 1
ATOM 740 N N . ASP A 1 95 ? 12.111 6.000 -1.718 1.00 92.31 95 ASP A N 1
ATOM 741 C CA . ASP A 1 95 ? 12.179 7.022 -0.671 1.00 92.31 95 ASP A CA 1
ATOM 742 C C . ASP A 1 95 ? 11.259 8.206 -0.984 1.00 92.31 95 ASP A C 1
ATOM 744 O O . ASP A 1 95 ? 10.667 8.811 -0.096 1.00 92.31 95 ASP A O 1
ATOM 748 N N . GLN A 1 96 ? 11.134 8.572 -2.262 1.00 93.56 96 GLN A N 1
ATOM 749 C CA . GLN A 1 96 ? 10.199 9.607 -2.683 1.00 93.56 96 GLN A CA 1
ATOM 750 C C . GLN A 1 96 ? 8.751 9.128 -2.577 1.00 93.56 96 GLN A C 1
ATOM 752 O O . GLN A 1 96 ? 7.894 9.916 -2.188 1.00 93.56 96 GLN A O 1
ATOM 757 N N . ALA A 1 97 ? 8.473 7.866 -2.913 1.00 93.62 97 ALA A N 1
ATOM 758 C CA . ALA A 1 97 ? 7.137 7.300 -2.769 1.00 93.62 97 ALA A CA 1
ATOM 759 C C . ALA A 1 97 ? 6.698 7.282 -1.294 1.00 93.62 97 ALA A C 1
ATOM 761 O O . ALA A 1 97 ? 5.597 7.739 -0.997 1.00 93.62 97 ALA A O 1
ATOM 762 N N . GLU A 1 98 ? 7.577 6.847 -0.384 1.00 93.44 98 GLU A N 1
ATOM 763 C CA . GLU A 1 98 ? 7.348 6.852 1.069 1.00 93.44 98 GLU A CA 1
ATOM 764 C C . GLU A 1 98 ? 7.149 8.286 1.599 1.00 93.44 98 GLU A C 1
ATOM 766 O O . GLU A 1 98 ? 6.139 8.564 2.236 1.00 93.44 98 GLU A O 1
ATOM 771 N N . ARG A 1 99 ? 8.008 9.254 1.240 1.00 93.81 99 ARG A N 1
ATOM 772 C CA . ARG A 1 99 ? 7.822 10.665 1.654 1.00 93.81 99 ARG A CA 1
ATOM 773 C C . ARG A 1 99 ? 6.505 11.282 1.176 1.00 93.81 99 ARG A C 1
ATOM 775 O O . ARG A 1 99 ? 5.910 12.104 1.877 1.00 93.81 99 ARG A O 1
ATOM 782 N N . ASN A 1 100 ? 6.076 10.934 -0.035 1.00 93.12 100 ASN A N 1
ATOM 783 C CA . ASN A 1 100 ? 4.803 11.405 -0.572 1.00 93.12 100 ASN A CA 1
ATOM 784 C C . ASN A 1 100 ? 3.632 10.764 0.186 1.00 93.12 100 ASN A C 1
ATOM 786 O O . ASN A 1 100 ? 2.710 11.474 0.573 1.00 93.12 100 ASN A O 1
ATOM 790 N N . LEU A 1 101 ? 3.717 9.464 0.491 1.00 93.44 101 LEU A N 1
ATOM 791 C CA . LEU A 1 101 ? 2.735 8.766 1.321 1.00 93.44 101 LEU A CA 1
ATOM 792 C C . LEU A 1 101 ? 2.619 9.396 2.715 1.00 93.44 101 LEU A C 1
ATOM 794 O O . LEU A 1 101 ? 1.511 9.677 3.158 1.00 93.44 101 LEU A O 1
ATOM 798 N N . GLU A 1 102 ? 3.747 9.654 3.382 1.00 90.44 102 GLU A N 1
ATOM 799 C CA . GLU A 1 102 ? 3.790 10.315 4.693 1.00 90.44 102 GLU A CA 1
ATOM 800 C C . GLU A 1 102 ? 3.166 11.712 4.657 1.00 90.44 102 GLU A C 1
ATOM 802 O O . GLU A 1 102 ? 2.566 12.163 5.630 1.00 90.44 102 GLU A O 1
ATOM 807 N N . SER A 1 103 ? 3.330 12.435 3.549 1.00 86.12 103 SER A N 1
ATOM 808 C CA . SER A 1 103 ? 2.741 13.765 3.395 1.00 86.12 103 SER A CA 1
ATOM 809 C C . SER A 1 103 ? 1.219 13.693 3.280 1.00 86.12 103 SER A C 1
ATOM 811 O O . SER A 1 103 ? 0.535 14.514 3.890 1.00 86.12 103 SER A O 1
ATOM 813 N N . ASP A 1 104 ? 0.704 12.680 2.581 1.00 83.00 104 ASP A N 1
ATOM 814 C CA . ASP A 1 104 ? -0.731 12.462 2.384 1.00 83.00 104 ASP A CA 1
ATOM 815 C C . ASP A 1 104 ? -1.411 11.845 3.621 1.00 83.00 104 ASP A C 1
ATOM 817 O O . ASP A 1 104 ? -2.577 12.126 3.895 1.00 83.00 104 ASP A O 1
ATOM 821 N N . SER A 1 105 ? -0.687 11.043 4.410 1.00 81.12 105 SER A N 1
ATOM 822 C CA . SER A 1 105 ? -1.203 10.386 5.620 1.00 81.12 105 SER A CA 1
ATOM 823 C C . SER A 1 105 ? -1.129 11.255 6.886 1.00 81.12 105 SER A C 1
ATOM 825 O O . SER A 1 105 ? -1.684 10.893 7.924 1.00 81.12 105 SER A O 1
ATOM 827 N N . LYS A 1 106 ? -0.506 12.441 6.830 1.00 76.62 106 LYS A N 1
ATOM 828 C CA . LYS A 1 106 ? -0.366 13.357 7.983 1.00 76.62 106 LYS A CA 1
ATOM 829 C C . LYS A 1 106 ? -1.685 13.842 8.584 1.00 76.62 106 LYS A C 1
ATOM 831 O O . LYS A 1 106 ? -1.699 14.250 9.741 1.00 76.62 106 LYS A O 1
ATOM 836 N N . SER A 1 107 ? -2.779 13.829 7.826 1.00 72.31 107 SER A N 1
ATOM 837 C CA . SER A 1 107 ? -4.086 14.327 8.275 1.00 72.31 107 SER A CA 1
ATOM 838 C C . SER A 1 107 ? -4.978 13.255 8.910 1.00 72.31 107 SER A C 1
ATOM 840 O O . SER A 1 107 ? -6.191 13.446 9.011 1.00 72.31 107 SER A O 1
ATOM 842 N N . ILE A 1 108 ? -4.423 12.105 9.291 1.00 82.06 108 ILE A N 1
ATOM 843 C CA . ILE A 1 108 ? -5.212 11.004 9.845 1.00 82.06 108 ILE A CA 1
ATOM 844 C C . ILE A 1 108 ? -5.707 11.348 11.253 1.00 82.06 108 ILE A C 1
ATOM 846 O O . ILE A 1 108 ? -4.953 11.790 12.116 1.00 82.06 108 ILE A O 1
ATOM 850 N N . SER A 1 109 ? -7.003 11.126 11.480 1.00 65.19 109 SER A N 1
ATOM 851 C CA . SER A 1 109 ? -7.606 11.203 12.811 1.00 65.19 109 SER A CA 1
ATOM 852 C C . SER A 1 109 ? -6.984 10.152 13.732 1.00 65.19 109 SER A C 1
ATOM 854 O O . SER A 1 109 ? -6.854 8.997 13.336 1.00 65.19 109 SER A O 1
ATOM 856 N N . GLU A 1 110 ? -6.724 10.515 14.992 1.00 75.12 110 GLU A N 1
ATOM 857 C CA . GLU A 1 110 ? -6.261 9.599 16.053 1.00 75.12 110 GLU A CA 1
ATOM 858 C C . GLU A 1 110 ? -7.141 8.341 16.228 1.00 75.12 110 GLU A C 1
ATOM 860 O O . GLU A 1 110 ? -6.729 7.368 16.854 1.00 75.12 110 GLU A O 1
ATOM 865 N N . SER A 1 111 ? -8.357 8.343 15.668 1.00 85.62 111 SER A N 1
ATOM 866 C CA . SER A 1 111 ? -9.284 7.209 15.689 1.00 85.62 111 SER A CA 1
ATOM 867 C C . SER A 1 111 ? -8.897 6.040 14.773 1.00 85.62 111 SER A C 1
ATOM 869 O O . SER A 1 111 ? -9.406 4.938 14.973 1.00 85.62 111 SER A O 1
ATOM 871 N N . PHE A 1 112 ? -8.013 6.245 13.794 1.00 91.94 112 PHE A N 1
ATOM 872 C CA . PHE A 1 112 ? -7.589 5.206 12.855 1.00 91.94 112 PHE A CA 1
ATOM 873 C C . PHE A 1 112 ? -6.247 4.587 13.254 1.00 91.94 112 PHE A C 1
ATOM 875 O O . PHE A 1 112 ? -5.285 5.280 13.581 1.00 91.94 112 PHE A O 1
ATOM 882 N N . LYS A 1 113 ? -6.159 3.258 13.173 1.00 92.50 113 LYS A N 1
ATOM 883 C CA . LYS A 1 113 ? -4.945 2.481 13.451 1.00 92.50 113 LYS A CA 1
ATOM 884 C C . LYS A 1 113 ? -4.283 2.050 12.152 1.00 92.50 113 LYS A C 1
ATOM 886 O O . LYS A 1 113 ? -4.967 1.577 11.248 1.00 92.50 113 LYS A O 1
ATOM 891 N N . LEU A 1 114 ? -2.957 2.166 12.077 1.00 92.38 114 LEU A N 1
ATOM 892 C CA . LEU A 1 114 ? -2.178 1.617 10.967 1.00 92.38 114 LEU A CA 1
ATOM 893 C C . LEU A 1 114 ? -2.240 0.082 11.011 1.00 92.38 114 LEU A C 1
ATOM 895 O O . LEU A 1 114 ? -1.907 -0.523 12.031 1.00 92.38 114 LEU A O 1
ATOM 899 N N . TYR A 1 115 ? -2.673 -0.535 9.914 1.00 92.19 115 TYR A N 1
ATOM 900 C CA . TYR A 1 115 ? -2.612 -1.983 9.715 1.00 92.19 115 TYR A CA 1
ATOM 901 C C . TYR A 1 115 ? -1.241 -2.397 9.184 1.00 92.19 115 TYR A C 1
ATOM 903 O O . TYR A 1 115 ? -0.526 -3.169 9.821 1.00 92.19 115 TYR A O 1
ATOM 911 N N . ASP A 1 116 ? -0.875 -1.875 8.012 1.00 91.44 116 ASP A N 1
ATOM 912 C CA . ASP A 1 116 ? 0.403 -2.166 7.372 1.00 91.44 116 ASP A CA 1
ATOM 913 C C . ASP A 1 116 ? 0.783 -1.054 6.392 1.00 91.44 116 ASP A C 1
ATOM 915 O O . ASP A 1 116 ? -0.076 -0.322 5.884 1.00 91.44 116 ASP A O 1
ATOM 919 N N . GLU A 1 117 ? 2.080 -0.972 6.115 1.00 91.25 117 GLU A N 1
ATOM 920 C CA . GLU A 1 117 ? 2.674 -0.064 5.139 1.00 91.25 117 GLU A CA 1
ATOM 921 C C . GLU A 1 117 ? 3.622 -0.840 4.223 1.00 91.25 117 GLU A C 1
ATOM 923 O O . GLU A 1 117 ? 4.342 -1.747 4.651 1.00 91.25 117 GLU A O 1
ATOM 928 N N . PHE A 1 118 ? 3.602 -0.504 2.938 1.00 91.38 118 PHE A N 1
ATOM 929 C CA . PHE A 1 118 ? 4.262 -1.281 1.905 1.00 91.38 118 PHE A CA 1
ATOM 930 C C . PHE A 1 118 ? 4.675 -0.403 0.730 1.00 91.38 118 PHE A C 1
ATOM 932 O O . PHE A 1 118 ? 3.968 0.546 0.411 1.00 91.38 118 PHE A O 1
ATOM 939 N N . TRP A 1 119 ? 5.737 -0.757 0.001 1.00 92.38 119 TRP A N 1
ATOM 940 C CA . TRP A 1 119 ? 5.937 -0.207 -1.341 1.00 92.38 119 TRP A CA 1
ATOM 941 C C . TRP A 1 119 ? 6.250 -1.272 -2.383 1.00 92.38 119 TRP A C 1
ATOM 943 O O . TRP A 1 119 ? 6.880 -2.293 -2.102 1.00 92.38 119 TRP A O 1
ATOM 953 N N . VAL A 1 120 ? 5.824 -0.993 -3.613 1.00 92.69 120 VAL A N 1
ATOM 954 C CA . VAL A 1 120 ? 6.071 -1.804 -4.808 1.00 92.69 120 VAL A CA 1
ATOM 955 C C . VAL A 1 120 ? 6.700 -0.980 -5.921 1.00 92.69 120 VAL A C 1
ATOM 957 O O . VAL A 1 120 ? 6.457 0.220 -6.026 1.00 92.69 120 VAL A O 1
ATOM 960 N N . HIS A 1 121 ? 7.471 -1.638 -6.779 1.00 91.44 121 HIS A N 1
ATOM 961 C CA . HIS A 1 121 ? 7.923 -1.126 -8.063 1.00 91.44 121 HIS A CA 1
ATOM 962 C C . HIS A 1 121 ? 7.091 -1.757 -9.187 1.00 91.44 121 HIS A C 1
ATOM 964 O O . HIS A 1 121 ? 6.900 -2.974 -9.237 1.00 91.44 121 HIS A O 1
ATOM 970 N N . ILE A 1 122 ? 6.577 -0.919 -10.084 1.00 89.31 122 ILE A N 1
ATOM 971 C CA . ILE A 1 122 ? 5.819 -1.328 -11.263 1.00 89.31 122 ILE A CA 1
ATOM 972 C C . ILE A 1 122 ? 6.791 -1.745 -12.366 1.00 89.31 122 ILE A C 1
ATOM 974 O O . ILE A 1 122 ? 7.644 -0.966 -12.796 1.00 89.31 122 ILE A O 1
ATOM 978 N N . ALA A 1 123 ? 6.600 -2.954 -12.889 1.00 84.06 123 ALA A N 1
ATOM 979 C CA . ALA A 1 123 ? 7.484 -3.533 -13.897 1.00 84.06 123 ALA A CA 1
ATOM 980 C C . ALA A 1 123 ? 7.338 -2.900 -15.298 1.00 84.06 123 ALA A C 1
ATOM 982 O O . ALA A 1 123 ? 8.158 -3.163 -16.184 1.00 84.06 123 ALA A O 1
ATOM 983 N N . ASP A 1 124 ? 6.293 -2.093 -15.537 1.00 76.12 124 ASP A N 1
ATOM 984 C CA . ASP A 1 124 ? 6.032 -1.504 -16.853 1.00 76.12 124 ASP A CA 1
ATOM 985 C C . ASP A 1 124 ? 7.211 -0.623 -17.310 1.00 76.12 124 ASP A C 1
ATOM 987 O O . ASP A 1 124 ? 7.739 0.235 -16.597 1.00 76.12 124 ASP A O 1
ATOM 991 N N . LYS A 1 125 ? 7.672 -0.876 -18.535 1.00 64.62 125 LYS A N 1
ATOM 992 C CA . LYS A 1 125 ? 8.825 -0.217 -19.153 1.00 64.62 125 LYS A CA 1
ATOM 993 C C . LYS A 1 125 ? 8.434 0.932 -20.072 1.00 64.62 125 LYS A C 1
ATOM 995 O O . LYS A 1 125 ? 9.343 1.621 -20.532 1.00 64.62 125 LYS A O 1
ATOM 1000 N N . LYS A 1 126 ? 7.139 1.160 -20.317 1.00 66.25 126 LYS A N 1
ATOM 1001 C CA . LYS A 1 126 ? 6.663 2.101 -21.342 1.00 66.25 126 LYS A CA 1
ATOM 1002 C C . LYS A 1 126 ? 7.155 3.536 -21.157 1.00 66.25 126 LYS A C 1
ATOM 1004 O O . LYS A 1 126 ? 7.405 4.190 -22.162 1.00 66.25 126 LYS A O 1
ATOM 1009 N N . ASN A 1 127 ? 7.379 3.999 -19.923 1.00 61.75 127 ASN A N 1
ATOM 1010 C CA . ASN A 1 127 ? 7.854 5.363 -19.687 1.00 61.75 127 ASN A CA 1
ATOM 1011 C C . ASN A 1 127 ? 8.888 5.435 -18.553 1.00 61.75 127 ASN A C 1
ATOM 1013 O O . ASN A 1 127 ? 8.589 5.107 -17.406 1.00 61.75 127 ASN A O 1
ATOM 1017 N N . LYS A 1 128 ? 10.145 5.803 -18.846 1.00 61.34 128 LYS A N 1
ATOM 1018 C CA . LYS A 1 128 ? 11.225 5.880 -17.830 1.00 61.34 128 LYS A CA 1
ATOM 1019 C C . LYS A 1 128 ? 11.041 7.026 -16.829 1.00 61.34 128 LYS A C 1
ATOM 1021 O O . LYS A 1 128 ? 11.633 6.973 -15.760 1.00 61.34 128 LYS A O 1
ATOM 1026 N N . HIS A 1 129 ? 10.245 8.031 -17.183 1.00 64.12 129 HIS A N 1
ATOM 1027 C CA . HIS A 1 129 ? 10.055 9.244 -16.386 1.00 64.12 129 HIS A CA 1
ATOM 1028 C C . HIS A 1 129 ? 8.800 9.221 -15.506 1.00 64.12 129 HIS A C 1
ATOM 1030 O O . HIS A 1 129 ? 8.622 10.119 -14.690 1.00 64.12 129 HIS A O 1
ATOM 1036 N N . GLU A 1 130 ? 7.938 8.213 -15.646 1.00 71.50 130 GLU A N 1
ATOM 1037 C CA . GLU A 1 130 ? 6.783 8.061 -14.761 1.00 71.50 130 GLU A CA 1
ATOM 1038 C C . GLU A 1 130 ? 7.207 7.471 -13.410 1.00 71.50 130 GLU A C 1
ATOM 1040 O O . GLU A 1 130 ? 8.101 6.620 -13.373 1.00 71.50 130 GLU A O 1
ATOM 1045 N N . PRO A 1 131 ? 6.586 7.900 -12.296 1.00 73.06 131 PRO A N 1
ATOM 1046 C CA . PRO A 1 131 ? 6.857 7.327 -10.989 1.00 73.06 131 PRO A CA 1
ATOM 1047 C C . PRO A 1 131 ? 6.479 5.844 -10.986 1.00 73.06 131 PRO A C 1
ATOM 1049 O O . PRO A 1 131 ? 5.322 5.480 -11.198 1.00 73.06 131 PRO A O 1
ATOM 1052 N N . ARG A 1 132 ? 7.477 4.987 -10.758 1.00 87.19 132 ARG A N 1
ATOM 1053 C CA . ARG A 1 132 ? 7.327 3.525 -10.786 1.00 87.19 132 ARG A CA 1
ATOM 1054 C C . ARG A 1 132 ? 7.201 2.911 -9.408 1.00 87.19 132 ARG A C 1
ATOM 1056 O O . ARG A 1 132 ? 6.805 1.758 -9.307 1.00 87.19 132 ARG A O 1
ATOM 1063 N N . TYR A 1 133 ? 7.541 3.662 -8.369 1.00 92.00 133 TYR A N 1
ATOM 1064 C CA . TYR A 1 133 ? 7.396 3.220 -6.995 1.00 92.00 133 TYR A CA 1
ATOM 1065 C C . TYR A 1 133 ? 6.072 3.734 -6.447 1.00 92.00 133 TYR A C 1
ATOM 1067 O O . TYR A 1 133 ? 5.761 4.920 -6.580 1.00 92.00 133 TYR A O 1
ATOM 1075 N N . ILE A 1 134 ? 5.298 2.838 -5.844 1.00 93.25 134 ILE A N 1
ATOM 1076 C CA . ILE A 1 134 ? 4.061 3.164 -5.141 1.00 93.25 134 ILE A CA 1
ATOM 1077 C C . ILE A 1 134 ? 4.205 2.669 -3.709 1.00 93.25 134 ILE A C 1
ATOM 1079 O O . ILE A 1 134 ? 4.311 1.465 -3.492 1.00 93.25 134 ILE A O 1
ATOM 1083 N N . ALA A 1 135 ? 4.207 3.597 -2.759 1.00 94.00 135 ALA A N 1
ATOM 1084 C CA . ALA A 1 135 ? 4.061 3.328 -1.340 1.00 94.00 135 ALA A CA 1
ATOM 1085 C C . ALA A 1 135 ? 2.573 3.374 -0.971 1.00 94.00 135 ALA A C 1
ATOM 1087 O O . ALA A 1 135 ? 1.811 4.148 -1.548 1.00 94.00 135 ALA A O 1
ATOM 1088 N N . ILE A 1 136 ? 2.146 2.513 -0.057 1.00 93.75 136 ILE A N 1
ATOM 1089 C CA . ILE A 1 136 ? 0.753 2.264 0.302 1.00 93.75 136 ILE A CA 1
ATOM 1090 C C . ILE A 1 136 ? 0.689 2.098 1.816 1.00 93.75 136 ILE A C 1
ATOM 1092 O O . ILE A 1 136 ? 1.458 1.315 2.369 1.00 93.75 136 ILE A O 1
ATOM 1096 N N . ALA A 1 137 ? -0.261 2.765 2.464 1.00 93.25 137 ALA A N 1
ATOM 1097 C CA . ALA A 1 137 ? -0.597 2.526 3.865 1.00 93.25 137 ALA A CA 1
ATOM 1098 C C . ALA A 1 137 ? -2.092 2.247 4.007 1.00 93.25 137 ALA A C 1
ATOM 1100 O O . ALA A 1 137 ? -2.921 2.943 3.413 1.00 93.25 137 ALA A O 1
ATOM 1101 N N . ILE A 1 138 ? -2.427 1.233 4.807 1.00 92.94 138 ILE A N 1
ATOM 1102 C CA . ILE A 1 138 ? -3.807 0.891 5.156 1.00 92.94 138 ILE A CA 1
ATOM 1103 C C . ILE A 1 138 ? -4.038 1.234 6.619 1.00 92.94 138 ILE A C 1
ATOM 1105 O O . ILE A 1 138 ? -3.328 0.752 7.500 1.00 92.94 138 ILE A O 1
ATOM 1109 N N . TYR A 1 139 ? -5.087 2.003 6.872 1.00 93.44 139 TYR A N 1
ATOM 1110 C CA . TYR A 1 139 ? -5.577 2.313 8.201 1.00 93.44 139 TYR A CA 1
ATOM 1111 C C . TYR A 1 139 ? -6.993 1.779 8.380 1.00 93.44 139 TYR A C 1
ATOM 1113 O O . TYR A 1 139 ? -7.753 1.685 7.417 1.00 93.44 139 TYR A O 1
ATOM 1121 N N . TYR A 1 140 ? -7.357 1.454 9.616 1.00 93.75 140 TYR A N 1
ATOM 1122 C CA . TYR A 1 140 ? -8.687 0.955 9.952 1.00 93.75 140 TYR A CA 1
ATOM 1123 C C . TYR A 1 140 ? -9.196 1.496 11.286 1.00 93.75 140 TYR A C 1
ATOM 1125 O O . TYR A 1 140 ? -8.400 1.875 12.150 1.00 93.75 140 TYR A O 1
ATOM 1133 N N . LYS A 1 141 ? -10.516 1.466 11.475 1.00 92.38 141 LYS A N 1
ATOM 1134 C CA . LYS A 1 141 ? -11.174 1.643 12.775 1.00 92.38 141 LYS A CA 1
ATOM 1135 C C . LYS A 1 141 ? -12.389 0.730 12.916 1.00 92.38 141 LYS A C 1
ATOM 1137 O O . LYS A 1 141 ? -13.000 0.385 11.875 1.00 92.38 141 LYS A O 1
#

Foldseek 3Di:
DDDDDDDDDDPPPPPPPPDDPDDDDDDPPPDDDDPPPDDPPPDQFDDKDDPDPPDDDQPCVVCLVVVVQQVNCVSDVVQPPWDKDKFKAFALDQVNRVVRSCVVCVPDDPPKDWPDKMKTFGPDPPDNPGGRIMIMTMITD

Secondary structure (DSSP, 8-state):
--------SSTTSSS----------------------------SEEEEE-SSTTPPPPTHHHHHHTT-HHHHHHH-GGGTTS-EEEEEEEESSHHHHHHHHHHHHTT--TTPEEEEEEEEEE---S-TTS--EEEEEEEE-

Radius of gyration: 27.16 Å; chains: 1; bounding box: 78×38×74 Å

Sequence (141 aa):
MKKILYLSLPLILIFTSSFMLAGCATTLSAANTKRNNANSKTLRFDYWKYKGFGSELPLWIEHAIDGKIDAIGKTIPELYGRELLIFTGKGVNSDQAERNLESDSKSISESFKLYDEFWVHIADKKNKHEPRYIAIAIYYK